Protein AF-A0A7S2XG14-F1 (afdb_monomer_lite)

pLDDT: mean 92.42, std 7.05, range [59.16, 98.81]

Organism: NCBI:txid641309

InterPro domains:
  IPR001680 WD40 repeat [PS50082] (91-128)
  IPR001680 WD40 repeat [SM00320] (40-78)
  IPR001680 WD40 repeat [SM00320] (84-124)
  IPR015943 WD40/YVTN repeat-like-containing domain superfamily [G3DSA:2.130.10.10] (1-126)
  IPR036322 WD40-repeat-containing domain superfamily [SSF50978] (4-125)
  IPR050630 WD repeat Echinoderm Microtubule-associated Protein-like [PTHR13720] (1-125)
  IPR055442 EML-like, second beta-propeller domain [PF23414] (1-125)

Radius of gyration: 16.05 Å; chains: 1; bounding box: 33×44×38 Å

Sequence (128 aa):
YELLFFDINTDALAKSKQNPHATSLKDIEWATNSCVLSWGTKEVWDTDMDGSDVNAVDIFQNKLVVTGDDHGHVCLFRYPVLESTNKQKRFDGHSAHVTNVRFTPDGKRVISCGGGDKAVVQWRVVTK

Structure (mmCIF, N/CA/C/O backbone):
data_AF-A0A7S2XG14-F1
#
_entry.id   AF-A0A7S2XG14-F1
#
loop_
_atom_site.group_PDB
_atom_site.id
_atom_site.type_symbol
_atom_site.label_atom_id
_atom_site.label_alt_id
_atom_site.label_comp_id
_atom_site.label_asym_id
_atom_site.label_entity_id
_atom_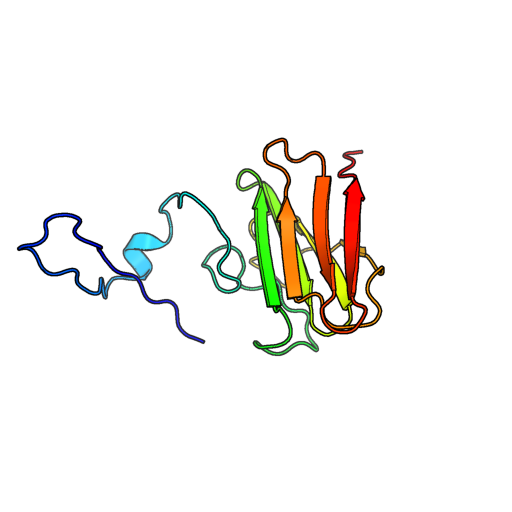site.label_seq_id
_atom_site.pdbx_PDB_ins_code
_atom_site.Cartn_x
_atom_site.Cartn_y
_atom_site.Cartn_z
_atom_site.occupancy
_atom_site.B_iso_or_equiv
_atom_site.auth_seq_id
_atom_site.auth_comp_id
_atom_site.auth_asym_id
_atom_site.auth_atom_id
_atom_site.pdbx_PDB_model_num
ATOM 1 N N . TYR A 1 1 ? 7.672 4.774 14.302 1.00 77.75 1 TYR A N 1
ATOM 2 C CA . TYR A 1 1 ? 6.418 5.338 13.763 1.00 77.75 1 TYR A CA 1
ATOM 3 C C . TYR A 1 1 ? 5.315 5.208 14.796 1.00 77.75 1 TYR A C 1
ATOM 5 O O . TYR A 1 1 ? 5.346 4.259 15.572 1.00 77.75 1 TYR A O 1
ATOM 13 N N . GLU A 1 2 ? 4.371 6.146 14.821 1.00 88.00 2 GLU A N 1
ATOM 14 C CA . GLU A 1 2 ? 3.210 6.134 15.717 1.00 88.00 2 GLU A CA 1
ATOM 15 C C . GLU A 1 2 ? 1.910 6.303 14.920 1.00 88.00 2 GLU A C 1
ATOM 17 O O . GLU A 1 2 ? 1.904 6.916 13.853 1.00 88.00 2 GLU A O 1
ATOM 22 N N . LEU A 1 3 ? 0.814 5.736 15.431 1.00 90.25 3 LEU A N 1
ATOM 23 C CA . LEU A 1 3 ? -0.531 5.897 14.881 1.00 90.25 3 LEU A CA 1
ATOM 24 C C . LEU A 1 3 ? -1.322 6.858 15.761 1.00 90.25 3 LEU A C 1
ATOM 26 O O . LEU A 1 3 ? -1.636 6.532 16.906 1.00 90.25 3 LEU A O 1
ATOM 30 N N . LEU A 1 4 ? -1.658 8.023 15.212 1.00 93.94 4 LEU A N 1
ATOM 31 C CA . LEU A 1 4 ? -2.433 9.053 15.897 1.00 93.94 4 LEU A CA 1
ATOM 32 C C . LEU A 1 4 ? -3.794 9.232 15.227 1.00 93.94 4 LEU A C 1
ATOM 34 O O . LEU A 1 4 ? -3.915 9.158 14.006 1.00 93.94 4 LEU A O 1
ATOM 38 N N . PHE A 1 5 ? -4.810 9.509 16.039 1.00 94.81 5 PHE A N 1
ATOM 39 C CA . PHE A 1 5 ? -6.191 9.663 15.596 1.00 94.81 5 PHE A CA 1
ATOM 40 C C . PHE A 1 5 ? -6.750 10.990 16.096 1.00 94.81 5 PHE A C 1
ATOM 42 O O . PHE A 1 5 ? -6.436 11.428 17.206 1.00 94.81 5 PHE A O 1
ATOM 49 N N . PHE A 1 6 ? -7.578 11.635 15.280 1.00 94.62 6 PHE A N 1
ATOM 50 C CA . PHE A 1 6 ? -8.123 12.958 15.565 1.00 94.62 6 PHE A CA 1
ATOM 51 C C . PHE A 1 6 ? -9.588 13.028 15.150 1.00 94.62 6 PHE A C 1
ATOM 53 O O . PHE A 1 6 ? -9.942 12.618 14.046 1.00 94.62 6 PHE A O 1
ATOM 60 N N . ASP A 1 7 ? -10.411 13.608 16.018 1.00 91.69 7 ASP A N 1
ATOM 61 C CA . ASP A 1 7 ? -11.768 14.017 15.676 1.00 91.69 7 ASP A CA 1
ATOM 62 C C . ASP A 1 7 ? -11.691 15.442 15.119 1.00 91.69 7 ASP A C 1
ATOM 64 O O . ASP A 1 7 ? -11.360 16.389 15.846 1.00 91.69 7 ASP A O 1
ATOM 68 N N . ILE A 1 8 ? -11.958 15.593 13.820 1.00 91.31 8 ILE A N 1
ATOM 69 C CA . ILE A 1 8 ? -11.986 16.899 13.154 1.00 91.31 8 ILE A CA 1
ATOM 70 C C . ILE A 1 8 ? -13.403 17.457 13.239 1.00 91.31 8 ILE A C 1
ATOM 72 O O . ILE A 1 8 ? -14.347 16.827 12.766 1.00 91.31 8 ILE A O 1
ATOM 76 N N . ASN A 1 9 ? -13.549 18.648 13.820 1.00 89.69 9 ASN A N 1
ATOM 77 C CA . ASN A 1 9 ? -14.824 19.350 13.830 1.00 89.69 9 ASN A CA 1
ATOM 78 C C . ASN A 1 9 ? -14.908 20.313 12.640 1.00 89.69 9 ASN A C 1
ATOM 80 O O . ASN A 1 9 ? -13.974 21.069 12.380 1.00 89.69 9 ASN A O 1
ATOM 84 N N . THR A 1 10 ? -16.018 20.267 11.907 1.00 88.12 10 THR A N 1
ATOM 85 C CA . THR A 1 10 ? -16.276 21.154 10.765 1.00 88.12 10 THR A CA 1
ATOM 86 C C . THR A 1 10 ? -16.946 22.466 11.172 1.00 88.12 10 THR A C 1
ATOM 88 O O . THR A 1 10 ? -17.019 23.383 10.358 1.00 88.12 10 THR A O 1
ATOM 91 N N . ASP A 1 11 ? -17.453 22.566 12.403 1.00 90.44 11 ASP A N 1
ATOM 92 C CA . ASP A 1 11 ? -17.922 23.825 12.977 1.00 90.44 11 ASP A CA 1
ATOM 93 C C . ASP A 1 11 ? -16.717 24.713 13.319 1.00 90.44 11 ASP A C 1
ATOM 95 O O . ASP A 1 11 ? -15.842 24.328 14.095 1.00 90.44 11 ASP A O 1
ATOM 99 N N . ALA A 1 12 ? -16.696 25.924 12.758 1.00 79.31 12 ALA A N 1
ATOM 100 C CA . ALA A 1 12 ? -15.624 26.899 12.935 1.00 79.31 12 ALA A CA 1
ATOM 101 C C . ALA A 1 12 ? -15.382 27.298 14.404 1.00 79.31 12 ALA A C 1
ATOM 103 O O . ALA A 1 12 ? -14.299 27.784 14.733 1.00 79.31 12 ALA A O 1
ATOM 104 N N . LEU A 1 13 ? -16.371 27.117 15.285 1.00 85.12 13 LEU A N 1
ATOM 105 C CA . LEU A 1 13 ? -16.272 27.477 16.702 1.00 85.12 13 LEU A CA 1
ATOM 106 C C . LEU A 1 13 ? -15.825 26.317 17.600 1.00 85.12 13 LEU A C 1
ATOM 108 O O . LEU A 1 13 ? -15.422 26.545 18.745 1.00 85.12 13 LEU A O 1
ATOM 112 N N . ALA A 1 14 ? -15.878 25.080 17.110 1.00 87.50 14 ALA A N 1
ATOM 113 C CA . ALA A 1 14 ? -15.551 23.903 17.894 1.00 87.50 14 ALA A CA 1
ATOM 114 C C . ALA A 1 14 ? -14.140 23.394 17.573 1.00 87.50 14 ALA A C 1
ATOM 116 O O . ALA A 1 14 ? -13.733 23.264 16.422 1.00 87.50 14 ALA A O 1
ATOM 117 N N . LYS A 1 15 ? -13.364 23.085 18.616 1.00 88.88 15 LYS A N 1
ATOM 118 C CA . LYS A 1 15 ? -11.986 22.611 18.449 1.00 88.88 15 LYS A CA 1
ATOM 119 C C . LYS A 1 15 ? -11.960 21.135 18.060 1.00 88.88 15 LYS A C 1
ATOM 121 O O . LY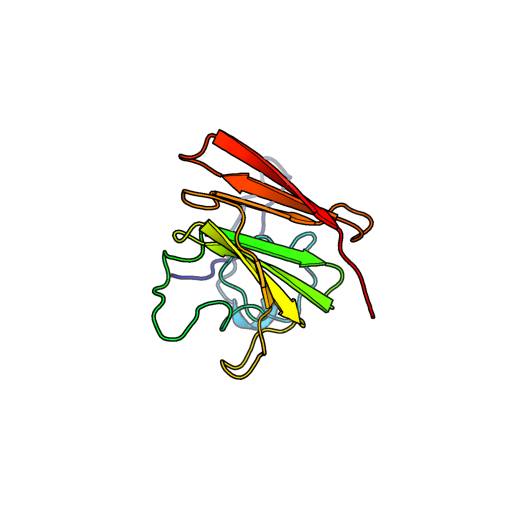S A 1 15 ? -12.546 20.302 18.751 1.00 88.88 15 LYS A O 1
ATOM 126 N N . SER A 1 16 ? -11.201 20.815 17.018 1.00 93.56 16 SER A N 1
ATOM 127 C CA . SER A 1 16 ? -10.732 19.452 16.758 1.00 93.56 16 SER A CA 1
ATOM 128 C C . SER A 1 16 ? -9.839 18.977 17.905 1.00 93.56 16 SER A C 1
ATOM 130 O O . SER A 1 16 ? -9.118 19.775 18.514 1.00 93.56 16 SER A O 1
ATOM 132 N N . LYS A 1 17 ? -9.877 17.681 18.214 1.00 94.31 17 LYS A N 1
ATOM 133 C CA . LYS A 1 17 ? -9.121 17.099 19.331 1.00 94.31 17 LYS A CA 1
ATOM 134 C C . LYS A 1 17 ? -8.499 15.765 18.947 1.00 94.31 17 LYS A C 1
ATOM 136 O O . LYS A 1 17 ? -9.045 15.025 18.133 1.00 94.31 17 LYS A O 1
ATOM 141 N N . GLN A 1 18 ? -7.364 15.452 19.564 1.00 95.25 18 GLN A N 1
ATOM 142 C CA . GLN A 1 18 ? -6.779 14.121 19.472 1.00 95.25 18 GLN A CA 1
ATOM 143 C C . GLN A 1 18 ? -7.676 13.114 20.198 1.00 95.25 18 GLN A C 1
ATOM 145 O O . GLN A 1 18 ? -8.150 13.384 21.303 1.00 95.25 18 GLN A O 1
ATOM 150 N N . ASN A 1 19 ? -7.868 11.947 19.591 1.00 94.25 19 ASN A N 1
ATOM 151 C CA . ASN A 1 19 ? -8.462 10.792 20.241 1.00 94.25 19 ASN A CA 1
ATOM 152 C C . ASN A 1 19 ? -7.332 9.871 20.745 1.00 94.25 19 ASN A C 1
ATOM 154 O O . ASN A 1 19 ? -6.675 9.215 19.933 1.00 94.25 19 ASN A O 1
ATOM 158 N N . PRO A 1 20 ? -7.070 9.811 22.065 1.00 94.06 20 PRO A N 1
ATOM 159 C CA . PRO A 1 20 ? -5.971 9.016 22.611 1.00 94.06 20 PRO A CA 1
ATOM 160 C C . PRO A 1 20 ? -6.280 7.509 22.664 1.00 94.06 20 PRO A C 1
ATOM 162 O O . PRO A 1 20 ? -5.406 6.711 22.995 1.00 94.06 20 PRO A O 1
ATOM 165 N N . HIS A 1 21 ? -7.506 7.085 22.346 1.00 93.06 21 HIS A N 1
ATOM 166 C CA . HI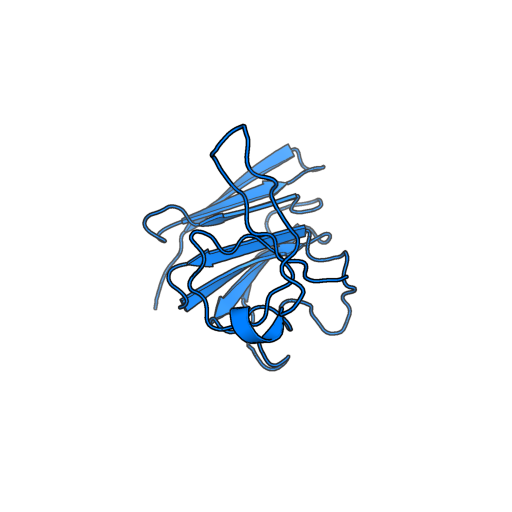S A 1 21 ? -7.945 5.694 22.463 1.00 93.06 21 HIS A CA 1
ATOM 167 C C . HIS A 1 21 ? -7.735 4.908 21.158 1.00 93.06 21 HIS A C 1
ATOM 169 O O . HIS A 1 21 ? -8.667 4.329 20.612 1.00 93.06 21 HIS A O 1
ATOM 175 N N . ALA A 1 22 ? -6.495 4.837 20.664 1.00 89.62 22 ALA A N 1
ATOM 176 C CA . ALA A 1 22 ? -6.156 4.183 19.389 1.00 89.62 22 ALA A CA 1
ATOM 177 C C . ALA A 1 22 ? -6.730 2.757 19.237 1.00 89.62 22 ALA A C 1
ATOM 179 O O . ALA A 1 22 ? -7.228 2.385 18.174 1.00 89.62 22 ALA A O 1
ATOM 180 N N . THR A 1 23 ? -6.706 1.957 20.307 1.00 91.00 23 THR A N 1
ATOM 181 C CA . THR A 1 23 ? -7.203 0.572 20.290 1.00 91.00 23 THR A CA 1
ATOM 182 C C . THR A 1 23 ? -8.710 0.478 20.055 1.00 91.00 23 THR A C 1
ATOM 184 O O . THR A 1 23 ? -9.155 -0.498 19.457 1.00 91.00 23 THR A O 1
ATOM 187 N N . SER A 1 24 ? -9.511 1.469 20.473 1.00 92.19 24 SER A N 1
ATOM 188 C CA . SER A 1 24 ? -10.961 1.448 20.219 1.00 92.19 24 SER A CA 1
ATOM 189 C C . SER A 1 24 ? -11.312 1.765 18.766 1.00 92.19 24 SER A C 1
ATOM 191 O O . SER A 1 24 ? -12.459 1.599 18.369 1.00 92.19 24 SER A O 1
ATOM 193 N N . LEU A 1 25 ? -10.338 2.221 17.975 1.00 91.69 25 LEU A N 1
ATOM 194 C CA . LEU A 1 25 ? -10.506 2.597 16.571 1.00 91.69 25 LEU A CA 1
ATOM 195 C C . LEU A 1 25 ? -9.981 1.520 15.607 1.00 91.69 25 LEU A C 1
ATOM 197 O O . LEU A 1 25 ? -9.998 1.719 14.394 1.00 91.69 25 LEU A O 1
ATOM 201 N N . LYS A 1 26 ? -9.499 0.382 16.127 1.00 90.50 26 LYS A N 1
ATOM 202 C CA . LYS A 1 26 ? -8.854 -0.669 15.324 1.00 90.50 26 LYS A CA 1
ATOM 203 C C . LYS A 1 26 ? -9.791 -1.346 14.313 1.00 90.50 26 LYS A C 1
ATOM 205 O O . LYS A 1 26 ? -9.317 -1.807 13.283 1.00 90.50 26 LYS A O 1
ATOM 210 N N . ASP A 1 27 ? -11.089 -1.389 14.623 1.00 89.94 27 ASP A N 1
ATOM 211 C CA . ASP A 1 27 ? -12.124 -2.074 13.836 1.00 89.94 27 ASP A CA 1
ATOM 212 C C . ASP A 1 27 ? -12.995 -1.086 13.031 1.00 89.94 27 ASP A C 1
ATOM 214 O O . ASP A 1 27 ? -14.027 -1.467 12.481 1.00 89.94 27 ASP A O 1
ATOM 218 N N . ILE A 1 28 ? -12.615 0.198 12.980 1.00 91.12 28 ILE A N 1
ATOM 219 C CA . ILE A 1 28 ? -13.333 1.211 12.198 1.00 91.12 28 ILE A CA 1
ATOM 220 C C . ILE A 1 28 ? -13.050 1.019 10.710 1.00 91.12 28 ILE A C 1
ATOM 222 O O . ILE A 1 28 ? -11.899 0.891 10.291 1.00 91.12 28 ILE A O 1
ATOM 226 N N . GLU A 1 29 ? -14.108 1.073 9.903 1.00 89.56 29 GLU A N 1
ATOM 227 C CA . GLU A 1 29 ? -13.988 1.174 8.454 1.00 89.56 29 GLU A CA 1
ATOM 228 C C . GLU A 1 29 ? -13.667 2.621 8.059 1.00 89.56 29 GLU A C 1
ATOM 230 O O . GLU A 1 29 ? -14.498 3.526 8.165 1.00 89.56 29 GLU A O 1
ATOM 235 N N . TRP A 1 30 ? -12.429 2.845 7.626 1.00 91.31 30 TRP A N 1
ATOM 236 C CA . TRP A 1 30 ? -11.970 4.138 7.130 1.00 91.31 30 TRP A CA 1
ATOM 237 C C . TRP A 1 30 ? -12.359 4.331 5.665 1.00 91.31 30 TRP A C 1
ATOM 239 O O . TRP A 1 30 ? -12.363 3.382 4.883 1.00 91.31 30 TRP A O 1
ATOM 249 N N . ALA A 1 31 ? -12.619 5.581 5.272 1.00 92.25 31 ALA A N 1
ATOM 250 C CA . ALA A 1 31 ? -12.972 5.917 3.891 1.00 92.25 31 ALA A CA 1
ATOM 251 C C . ALA A 1 31 ? -11.882 5.513 2.881 1.00 92.25 31 ALA A C 1
ATOM 253 O O . ALA A 1 31 ? -12.186 5.093 1.766 1.00 92.25 31 ALA A O 1
ATOM 254 N N . THR A 1 32 ? -10.613 5.634 3.274 1.00 92.25 32 THR A N 1
ATOM 255 C CA . THR A 1 32 ? -9.453 5.146 2.525 1.00 92.25 32 THR A CA 1
ATOM 256 C C . THR A 1 32 ? -8.437 4.546 3.488 1.00 92.25 32 THR A C 1
ATOM 258 O O . THR A 1 32 ? -8.399 4.888 4.670 1.00 92.25 32 THR A O 1
ATOM 261 N N . ASN A 1 33 ? -7.584 3.662 2.974 1.00 92.88 33 ASN A N 1
ATOM 262 C CA . ASN A 1 33 ? -6.519 3.027 3.745 1.00 92.88 33 ASN A CA 1
ATOM 263 C C . ASN A 1 33 ? -5.168 3.311 3.085 1.00 92.88 33 ASN A C 1
ATOM 265 O O . ASN A 1 33 ? -4.548 2.424 2.507 1.00 92.88 33 ASN A O 1
ATOM 269 N N . SER A 1 34 ? -4.740 4.573 3.138 1.00 94.69 34 SER A N 1
ATOM 270 C CA . SER A 1 34 ? -3.478 5.024 2.534 1.00 94.69 34 SER A CA 1
ATOM 271 C C . SER A 1 34 ? -2.339 5.228 3.535 1.00 94.69 34 SER A C 1
ATOM 273 O O . SER A 1 34 ? -1.257 5.671 3.153 1.00 94.69 34 SER A O 1
ATOM 275 N N . CYS A 1 35 ? -2.575 4.955 4.819 1.00 94.12 35 CYS A N 1
ATOM 276 C CA . CYS A 1 35 ? -1.526 4.949 5.831 1.00 94.12 35 CYS A CA 1
ATOM 277 C C . CYS A 1 35 ? -0.733 3.646 5.707 1.00 94.12 35 CYS A C 1
ATOM 279 O O . CYS A 1 35 ? -1.312 2.568 5.822 1.00 94.12 35 CYS A O 1
ATOM 281 N N . VAL A 1 36 ? 0.583 3.750 5.496 1.00 93.75 36 VAL A N 1
ATOM 282 C CA . VAL A 1 36 ? 1.473 2.579 5.409 1.00 93.75 36 VAL A CA 1
ATOM 283 C C . VAL A 1 36 ? 1.373 1.739 6.681 1.00 93.75 36 VAL A C 1
ATOM 285 O O . VAL A 1 36 ? 1.130 0.533 6.632 1.00 93.75 36 VAL A O 1
ATOM 288 N N . LEU A 1 37 ? 1.453 2.404 7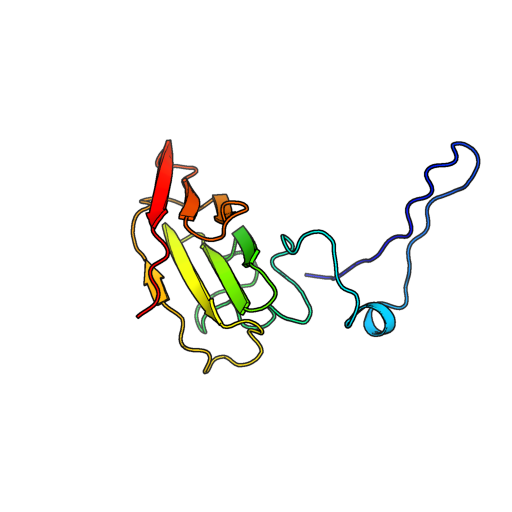.833 1.00 90.81 37 LEU A N 1
ATOM 289 C CA . LEU A 1 37 ? 1.195 1.787 9.122 1.00 90.81 37 LEU A CA 1
ATOM 290 C C . LEU A 1 37 ? -0.315 1.773 9.394 1.00 90.81 37 LEU A C 1
ATOM 292 O O . LEU A 1 37 ? -0.964 2.815 9.376 1.00 90.81 37 LEU A O 1
ATOM 296 N N . SER A 1 38 ? -0.872 0.596 9.670 1.00 92.38 38 SER A N 1
ATOM 297 C CA . SER A 1 38 ? -2.243 0.410 10.156 1.00 92.38 38 SER A CA 1
ATOM 298 C C . SER A 1 38 ? -2.346 -0.907 10.931 1.00 92.38 38 SER A C 1
ATOM 300 O O . SER A 1 38 ? -1.420 -1.720 10.924 1.00 92.38 38 SER A O 1
ATOM 302 N N . TRP A 1 39 ? -3.485 -1.166 11.578 1.00 90.69 39 TRP A N 1
ATOM 303 C CA . TRP A 1 39 ? -3.714 -2.446 12.256 1.00 90.69 39 TRP A CA 1
ATOM 304 C C . TRP A 1 39 ? -3.704 -3.651 11.306 1.00 90.69 39 TRP A C 1
ATOM 306 O O . TRP A 1 39 ? -3.326 -4.737 11.737 1.00 90.69 39 TRP A O 1
ATOM 316 N N . GLY A 1 40 ? -4.095 -3.458 10.042 1.00 90.69 40 GLY A N 1
ATOM 317 C CA . GLY A 1 40 ? -4.215 -4.514 9.033 1.00 90.69 40 GLY A CA 1
ATOM 318 C C . GLY A 1 40 ? -3.052 -4.595 8.041 1.00 90.69 40 GLY A C 1
ATOM 319 O O . GLY A 1 40 ? -3.111 -5.412 7.126 1.00 90.69 40 GLY A O 1
ATOM 320 N N . THR A 1 41 ? -2.022 -3.757 8.192 1.00 92.06 41 THR A N 1
ATOM 321 C CA . THR A 1 41 ? -0.853 -3.683 7.291 1.00 92.06 41 THR A CA 1
ATOM 322 C C . THR A 1 41 ? 0.469 -3.729 8.056 1.00 92.06 41 THR A C 1
ATOM 324 O O . THR A 1 41 ? 1.469 -3.193 7.599 1.00 92.06 41 THR A O 1
ATOM 327 N N . LYS A 1 42 ? 0.489 -4.341 9.244 1.00 88.12 42 LYS A N 1
ATOM 328 C CA . LYS A 1 42 ? 1.667 -4.341 10.127 1.00 88.12 42 LYS A CA 1
ATOM 329 C C . LYS A 1 42 ? 2.877 -5.053 9.532 1.00 88.12 42 LYS A C 1
ATOM 331 O O . LYS A 1 42 ? 3.992 -4.655 9.820 1.00 88.12 42 LYS A O 1
ATOM 336 N N . GLU A 1 43 ? 2.644 -6.054 8.689 1.00 90.38 43 GLU A N 1
ATOM 337 C CA . GLU A 1 43 ? 3.694 -6.912 8.133 1.00 90.38 43 GLU A CA 1
ATOM 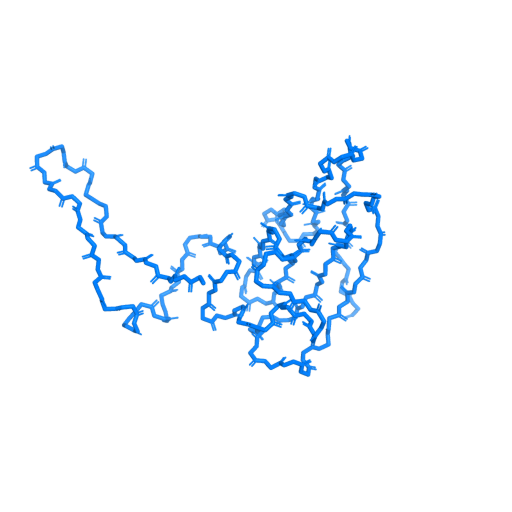338 C C . GLU A 1 43 ? 3.866 -6.705 6.618 1.00 90.38 43 GLU A C 1
ATOM 340 O O . GLU A 1 43 ? 4.115 -7.652 5.880 1.00 90.38 43 GLU A O 1
ATOM 345 N N . VAL A 1 44 ? 3.662 -5.478 6.115 1.00 92.69 44 VAL A N 1
ATOM 346 C CA . VAL A 1 44 ? 3.943 -5.158 4.696 1.00 92.69 44 VAL A CA 1
ATOM 347 C C . VAL A 1 44 ? 5.438 -5.003 4.395 1.00 92.69 44 VAL A C 1
ATOM 349 O O . VAL A 1 44 ? 5.810 -4.954 3.225 1.00 92.69 44 VAL A O 1
ATOM 352 N N . TRP A 1 45 ? 6.271 -4.924 5.433 1.00 90.50 45 TRP A N 1
ATOM 353 C CA . TRP A 1 45 ? 7.728 -4.875 5.351 1.00 90.50 45 TRP A CA 1
ATOM 354 C C . TRP A 1 45 ? 8.305 -6.293 5.296 1.00 90.50 45 TRP A C 1
ATOM 356 O O . TRP A 1 45 ? 7.872 -7.168 6.048 1.00 90.50 45 TRP A O 1
ATOM 366 N N . ASP A 1 46 ? 9.276 -6.520 4.412 1.00 81.81 46 ASP A N 1
ATOM 367 C CA . ASP A 1 46 ? 10.047 -7.767 4.385 1.00 81.81 46 ASP A CA 1
ATOM 368 C C . ASP A 1 46 ? 11.098 -7.783 5.517 1.00 81.81 46 ASP A C 1
ATOM 370 O O . ASP A 1 46 ? 11.340 -6.783 6.191 1.00 81.81 46 ASP A O 1
ATOM 374 N N . THR A 1 47 ? 11.714 -8.938 5.757 1.00 80.69 47 THR A N 1
ATOM 375 C CA . THR A 1 47 ? 12.667 -9.174 6.856 1.00 80.69 47 THR A CA 1
ATOM 376 C C . THR A 1 47 ? 13.921 -8.303 6.813 1.00 80.69 47 THR A C 1
ATOM 378 O O . THR A 1 47 ? 14.555 -8.105 7.849 1.00 80.69 47 THR A O 1
ATOM 381 N N . ASP A 1 48 ? 14.284 -7.802 5.637 1.00 84.94 48 ASP A N 1
ATOM 382 C CA . ASP A 1 48 ? 15.419 -6.917 5.391 1.00 84.94 48 ASP A CA 1
ATOM 383 C C . ASP A 1 48 ? 15.022 -5.440 5.248 1.00 84.94 48 ASP A C 1
ATOM 385 O O . ASP A 1 48 ? 15.894 -4.613 4.987 1.00 84.94 48 ASP A O 1
ATOM 389 N N . MET A 1 49 ? 13.744 -5.106 5.457 1.00 88.88 49 MET A N 1
ATOM 390 C CA . MET A 1 49 ? 13.233 -3.741 5.364 1.00 88.88 49 MET A CA 1
ATOM 391 C C . MET A 1 49 ? 13.144 -3.050 6.729 1.00 88.88 49 MET A C 1
ATOM 393 O O . MET A 1 49 ? 12.853 -3.670 7.756 1.00 88.88 49 MET A O 1
ATOM 397 N N . ASP A 1 50 ? 13.322 -1.733 6.732 1.00 88.19 50 ASP A N 1
ATOM 398 C CA . ASP A 1 50 ? 13.013 -0.861 7.856 1.00 88.19 50 ASP A CA 1
ATOM 399 C C . ASP A 1 50 ? 11.723 -0.055 7.634 1.00 88.19 50 ASP A C 1
ATOM 401 O O . ASP A 1 50 ? 11.078 -0.098 6.585 1.00 88.19 50 ASP A O 1
ATOM 405 N N . GLY A 1 51 ? 11.291 0.681 8.660 1.00 86.19 51 GLY A N 1
ATOM 406 C CA . GLY A 1 51 ? 10.004 1.374 8.608 1.00 86.19 51 GLY A CA 1
ATOM 407 C C . GLY A 1 51 ? 9.920 2.532 7.599 1.00 86.19 51 GLY A C 1
ATOM 408 O O . GLY A 1 51 ? 8.826 3.071 7.425 1.00 86.19 51 GLY A O 1
ATOM 409 N N . SER A 1 52 ? 11.026 2.911 6.950 1.00 90.56 52 SER A N 1
ATOM 410 C CA . SER A 1 52 ? 11.078 3.928 5.895 1.00 90.56 52 SER A CA 1
ATOM 411 C C . SER A 1 52 ? 11.006 3.353 4.482 1.00 90.56 52 SER A C 1
ATOM 413 O O . SER A 1 52 ? 10.539 4.056 3.593 1.00 90.56 52 SER A O 1
ATOM 415 N N . ASP A 1 53 ? 11.334 2.071 4.295 1.00 94.88 53 ASP A N 1
ATOM 416 C CA . ASP A 1 53 ? 11.435 1.463 2.962 1.00 94.88 53 ASP A CA 1
ATOM 417 C C . ASP A 1 53 ? 10.105 1.396 2.205 1.00 94.88 53 ASP A C 1
ATOM 419 O O . ASP A 1 53 ? 10.097 1.353 0.976 1.00 94.88 53 ASP A O 1
ATOM 423 N N . VAL A 1 54 ? 8.966 1.374 2.906 1.00 96.06 54 VAL A N 1
ATOM 424 C CA . VAL A 1 54 ? 7.638 1.372 2.277 1.00 96.06 54 VAL A CA 1
ATOM 425 C C . VAL A 1 54 ? 7.070 2.788 2.258 1.00 96.06 54 VAL A C 1
ATOM 427 O O . VAL A 1 54 ? 6.636 3.325 3.278 1.00 96.06 54 VAL A O 1
ATOM 430 N N . ASN A 1 55 ? 6.991 3.363 1.061 1.00 96.88 55 ASN A N 1
ATOM 431 C CA . ASN A 1 55 ? 6.591 4.752 0.834 1.00 96.88 55 ASN A CA 1
ATOM 432 C C . ASN A 1 55 ? 5.078 4.955 0.765 1.00 96.88 55 ASN A C 1
ATOM 434 O O . ASN A 1 55 ? 4.553 6.007 1.137 1.00 96.88 55 ASN A O 1
ATOM 438 N N . ALA A 1 56 ? 4.360 3.973 0.221 1.00 97.62 56 ALA A N 1
ATOM 439 C CA . ALA A 1 56 ? 2.935 4.095 -0.044 1.00 97.62 56 ALA A CA 1
ATOM 440 C C . ALA A 1 56 ? 2.218 2.753 0.060 1.00 97.62 56 ALA A C 1
ATOM 442 O O . ALA A 1 56 ? 2.763 1.711 -0.294 1.00 97.62 56 ALA A O 1
ATOM 443 N N . VAL A 1 57 ? 0.962 2.816 0.501 1.00 97.69 57 VAL A N 1
ATOM 444 C CA . VAL A 1 57 ? 0.032 1.691 0.623 1.00 97.69 57 VAL A CA 1
ATOM 445 C C . VAL A 1 57 ? -1.327 2.099 0.070 1.00 97.69 57 VAL A C 1
ATOM 447 O O . VAL A 1 57 ? -1.722 3.262 0.174 1.00 97.69 57 VAL A O 1
ATOM 450 N N . ASP A 1 58 ? -2.051 1.132 -0.483 1.00 97.88 58 ASP A N 1
ATOM 451 C CA . ASP A 1 58 ? -3.489 1.233 -0.708 1.00 97.88 58 ASP A CA 1
ATOM 452 C C . ASP A 1 58 ? -4.171 -0.123 -0.499 1.00 97.88 58 ASP A C 1
ATOM 454 O O . ASP A 1 58 ? -3.566 -1.178 -0.713 1.00 97.88 58 ASP A O 1
ATOM 458 N N . ILE A 1 59 ? -5.441 -0.102 -0.093 1.00 96.12 59 ILE A N 1
ATOM 459 C CA . ILE A 1 59 ? -6.228 -1.308 0.186 1.00 96.12 59 ILE A CA 1
ATOM 460 C C . ILE A 1 59 ? -7.514 -1.272 -0.621 1.00 96.12 59 ILE A C 1
ATOM 462 O O . ILE A 1 59 ? -8.335 -0.367 -0.483 1.00 96.12 59 ILE A O 1
ATOM 466 N N . PHE A 1 60 ? -7.734 -2.316 -1.414 1.00 95.12 60 PHE A N 1
ATOM 467 C CA . PHE A 1 60 ? -8.952 -2.475 -2.192 1.00 95.12 60 PHE A CA 1
ATOM 468 C C . PHE A 1 60 ? -9.912 -3.458 -1.517 1.00 95.12 60 PHE A C 1
ATOM 470 O O . PHE A 1 60 ? -9.609 -4.650 -1.373 1.00 95.12 60 PHE A O 1
ATOM 477 N N . GLN A 1 61 ? -11.087 -2.948 -1.126 1.00 92.38 61 GLN A N 1
ATOM 478 C CA . GLN A 1 61 ? -12.221 -3.704 -0.570 1.00 92.38 61 GLN A CA 1
ATOM 479 C C . GLN A 1 61 ? -11.854 -4.664 0.576 1.00 92.38 61 GLN A C 1
ATOM 481 O O . GLN A 1 61 ? -12.397 -5.767 0.639 1.00 92.38 61 GLN A O 1
ATOM 486 N N . ASN A 1 62 ? -10.900 -4.294 1.439 1.00 91.25 62 ASN A N 1
ATOM 487 C CA . ASN A 1 62 ? -10.403 -5.147 2.530 1.00 91.25 62 ASN A CA 1
ATOM 488 C C . ASN A 1 62 ? -10.010 -6.564 2.057 1.00 91.25 62 ASN A C 1
ATOM 490 O O . ASN A 1 62 ? -10.185 -7.548 2.773 1.00 91.25 62 ASN A O 1
ATOM 494 N N . LYS A 1 63 ? -9.515 -6.685 0.817 1.00 92.62 63 LYS A N 1
ATOM 495 C CA . LYS A 1 63 ? -9.135 -7.964 0.189 1.00 92.62 63 LYS A CA 1
ATOM 496 C C . LYS A 1 63 ? -7.706 -7.961 -0.319 1.00 92.62 63 LYS A C 1
ATOM 498 O O . LYS A 1 63 ? -7.005 -8.960 -0.167 1.00 92.62 63 LYS A O 1
ATOM 503 N N . LEU A 1 64 ? -7.297 -6.869 -0.957 1.00 94.81 64 LEU A N 1
ATOM 504 C CA . LEU A 1 64 ? -5.977 -6.720 -1.557 1.00 94.81 64 LEU A CA 1
ATOM 505 C C . LEU A 1 64 ? -5.283 -5.499 -0.972 1.00 94.81 64 LEU A C 1
ATOM 507 O O . LEU A 1 64 ? -5.918 -4.461 -0.815 1.00 94.81 64 LEU A O 1
ATOM 511 N N . VAL A 1 65 ? -3.989 -5.633 -0.705 1.00 96.62 65 VAL A N 1
ATOM 512 C CA . VAL A 1 65 ? -3.105 -4.520 -0.344 1.00 96.62 65 VAL A CA 1
ATOM 513 C C . VAL A 1 65 ? -2.069 -4.382 -1.436 1.00 96.62 65 VAL A C 1
ATOM 515 O O . VAL A 1 65 ? -1.540 -5.396 -1.897 1.00 96.62 65 VAL A O 1
ATOM 518 N N . VAL A 1 66 ? -1.776 -3.153 -1.837 1.00 97.75 66 VAL A N 1
ATOM 519 C CA . VAL A 1 66 ? -0.637 -2.851 -2.695 1.00 97.75 66 VAL A CA 1
ATOM 520 C C . VAL A 1 66 ? 0.298 -1.879 -1.995 1.00 97.75 66 VAL A C 1
ATOM 522 O O . VAL A 1 66 ? -0.172 -0.942 -1.352 1.00 97.75 66 VAL A O 1
ATOM 525 N N . THR A 1 67 ? 1.602 -2.110 -2.108 1.00 97.88 67 THR A N 1
ATOM 526 C CA . THR A 1 67 ? 2.646 -1.231 -1.575 1.00 97.88 67 THR A CA 1
ATOM 527 C C . THR A 1 67 ? 3.606 -0.794 -2.678 1.00 97.88 67 THR A C 1
ATOM 529 O O . THR A 1 67 ? 3.685 -1.429 -3.733 1.00 97.88 67 THR A O 1
ATOM 532 N N . GLY A 1 68 ? 4.298 0.319 -2.445 1.00 97.88 68 GLY A N 1
ATOM 533 C CA . GLY A 1 68 ? 5.442 0.771 -3.231 1.00 97.88 68 GLY A CA 1
ATOM 534 C C . GLY A 1 68 ? 6.619 1.060 -2.305 1.00 97.88 68 GLY A C 1
ATOM 535 O O . GLY A 1 68 ? 6.407 1.685 -1.261 1.00 97.88 68 GLY A O 1
ATOM 536 N N . ASP A 1 69 ? 7.815 0.598 -2.671 1.00 96.75 69 ASP A N 1
ATOM 537 C CA . ASP A 1 69 ? 9.014 0.677 -1.828 1.00 96.75 69 ASP A CA 1
ATOM 538 C C . ASP A 1 69 ? 10.161 1.519 -2.428 1.00 96.75 69 ASP A C 1
ATOM 540 O O . ASP A 1 69 ? 10.106 1.983 -3.576 1.00 96.75 69 ASP A O 1
ATOM 544 N N . ASP A 1 70 ? 11.209 1.734 -1.633 1.00 96.31 70 ASP A N 1
ATOM 545 C CA . ASP A 1 70 ? 12.439 2.440 -2.017 1.00 96.31 70 ASP A CA 1
ATOM 546 C C . ASP A 1 70 ? 13.322 1.660 -2.997 1.00 96.31 70 ASP A C 1
ATOM 548 O O . ASP A 1 70 ? 14.210 2.218 -3.643 1.00 96.31 70 ASP A O 1
ATOM 552 N N . HIS A 1 71 ? 13.051 0.385 -3.211 1.00 95.00 71 HIS A N 1
ATOM 553 C CA . HIS A 1 71 ? 13.826 -0.441 -4.123 1.00 95.00 71 HIS A CA 1
ATOM 554 C C . HIS A 1 71 ? 13.205 -0.511 -5.528 1.00 95.00 71 HIS A C 1
ATOM 556 O O . HIS A 1 71 ? 13.744 -1.175 -6.412 1.00 95.00 71 HIS A O 1
ATOM 562 N N . GLY A 1 72 ? 12.112 0.223 -5.765 1.00 96.69 72 GLY A N 1
ATOM 563 C CA . GLY A 1 72 ? 11.441 0.292 -7.064 1.00 96.69 72 GLY A CA 1
ATOM 564 C C . GLY A 1 72 ? 10.393 -0.799 -7.274 1.00 96.69 72 GLY A C 1
ATOM 565 O O . GLY A 1 72 ? 9.908 -0.989 -8.396 1.00 96.69 72 GLY A O 1
ATOM 566 N N . HIS A 1 73 ? 10.013 -1.508 -6.212 1.00 96.69 73 HIS A N 1
A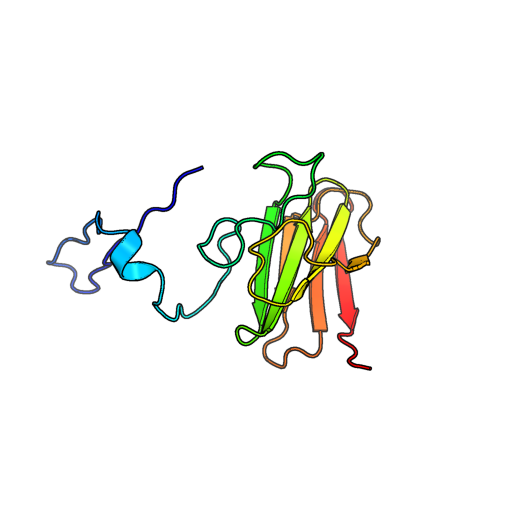TOM 567 C CA . HIS A 1 73 ? 9.036 -2.578 -6.298 1.00 96.69 73 HIS A CA 1
ATOM 568 C C . HIS A 1 73 ? 7.626 -2.095 -6.014 1.00 96.69 73 HIS A C 1
ATOM 570 O O . HIS A 1 73 ? 7.369 -1.250 -5.156 1.00 96.69 73 HIS A O 1
ATOM 576 N N . VAL A 1 74 ? 6.691 -2.725 -6.719 1.00 98.06 74 VAL A N 1
ATOM 577 C CA . VAL A 1 74 ? 5.279 -2.737 -6.356 1.00 98.06 74 VAL A CA 1
ATOM 578 C C . VAL A 1 74 ? 4.962 -4.125 -5.813 1.00 98.06 74 VAL A C 1
ATOM 580 O O . VAL A 1 74 ? 5.160 -5.115 -6.519 1.00 98.06 74 VAL A O 1
ATOM 583 N N . CYS A 1 75 ? 4.456 -4.223 -4.585 1.00 95.88 75 CYS A N 1
ATOM 584 C CA . CYS A 1 75 ? 4.122 -5.509 -3.966 1.00 95.88 75 CYS A CA 1
ATOM 585 C C . CYS A 1 75 ? 2.617 -5.640 -3.728 1.00 95.88 75 CYS A C 1
ATOM 587 O O . CYS A 1 75 ? 1.951 -4.689 -3.334 1.00 95.88 75 CYS A O 1
ATOM 589 N N . LEU A 1 76 ? 2.065 -6.827 -3.982 1.00 95.94 76 LEU A N 1
ATOM 590 C CA . LEU A 1 76 ? 0.649 -7.150 -3.806 1.00 95.94 76 LEU A CA 1
ATOM 591 C C . LEU A 1 76 ? 0.477 -8.261 -2.768 1.00 95.94 76 LEU A C 1
ATOM 593 O O . LEU A 1 76 ? 1.073 -9.334 -2.891 1.00 95.94 76 LEU A O 1
ATOM 597 N N . PHE A 1 77 ? -0.427 -8.036 -1.819 1.00 95.00 77 PHE A N 1
ATOM 598 C CA . PHE A 1 77 ? -0.727 -8.938 -0.708 1.00 95.00 77 PHE A CA 1
ATOM 599 C C . PHE A 1 77 ? -2.229 -9.214 -0.614 1.00 95.00 77 PHE A C 1
ATOM 601 O O . PHE A 1 77 ? -3.060 -8.485 -1.169 1.00 95.00 77 PHE A O 1
ATOM 608 N N . ARG A 1 78 ? -2.590 -10.248 0.152 1.00 93.44 78 ARG A N 1
ATOM 609 C CA . ARG A 1 78 ? -3.955 -10.395 0.671 1.00 93.44 78 ARG A CA 1
ATOM 610 C C . ARG A 1 78 ? -4.090 -9.612 1.970 1.00 93.44 78 ARG A C 1
ATOM 612 O O . ARG A 1 78 ? -3.216 -9.701 2.826 1.00 93.44 78 ARG A O 1
ATOM 619 N N . TYR A 1 79 ? -5.192 -8.887 2.111 1.00 92.75 79 TYR A N 1
ATOM 620 C CA . TYR A 1 79 ? -5.551 -8.220 3.358 1.00 92.75 79 TYR A CA 1
ATOM 621 C C . TYR A 1 79 ? -6.216 -9.215 4.333 1.00 92.75 79 TYR A C 1
ATOM 623 O O . TYR A 1 79 ? -7.034 -10.022 3.879 1.00 92.75 79 TYR A O 1
ATOM 631 N N . PRO A 1 80 ? -5.937 -9.146 5.648 1.00 93.62 80 PRO A N 1
ATOM 632 C CA . PRO A 1 80 ? -4.929 -8.301 6.294 1.00 93.62 80 PRO A CA 1
ATOM 633 C C . PRO A 1 80 ? -3.513 -8.903 6.215 1.00 93.62 80 PRO A C 1
ATOM 635 O O . PRO A 1 80 ? -3.337 -10.112 6.070 1.00 93.62 80 PRO A O 1
ATOM 638 N N . VAL A 1 81 ? -2.494 -8.052 6.343 1.00 92.75 81 VAL A N 1
ATOM 639 C CA . VAL A 1 81 ? -1.073 -8.432 6.354 1.00 92.75 81 VAL A CA 1
ATOM 640 C C . VAL A 1 81 ? -0.569 -8.408 7.799 1.00 92.75 81 VAL A C 1
ATOM 642 O O . VAL A 1 81 ? -0.110 -7.376 8.291 1.00 92.75 81 VAL A O 1
ATOM 645 N N . LEU A 1 82 ? -0.767 -9.531 8.501 1.00 87.00 82 LEU A N 1
ATOM 646 C CA . LEU A 1 82 ? -0.518 -9.672 9.948 1.00 87.00 82 LEU A CA 1
ATOM 647 C C . LEU A 1 82 ? 0.640 -10.605 10.307 1.00 87.00 82 LEU A C 1
ATOM 649 O O . LEU A 1 82 ? 1.039 -10.638 11.466 1.00 87.00 82 LEU A O 1
ATOM 653 N N . GLU A 1 83 ? 1.147 -11.374 9.347 1.00 81.06 83 GLU A N 1
ATOM 654 C CA . GLU A 1 83 ? 2.264 -12.293 9.555 1.00 81.06 83 GLU A CA 1
ATOM 655 C C . GLU A 1 83 ? 3.216 -12.220 8.362 1.00 81.06 83 GLU A C 1
ATOM 657 O O . GLU A 1 83 ? 2.768 -12.141 7.215 1.00 81.06 83 GLU A O 1
ATOM 662 N N . SER A 1 84 ? 4.518 -12.342 8.622 1.00 64.75 84 SER A N 1
ATOM 663 C CA . SER A 1 84 ? 5.580 -12.379 7.603 1.00 64.75 84 SER A CA 1
ATOM 664 C C . SER A 1 84 ? 5.477 -13.567 6.635 1.00 64.75 84 SER A C 1
ATOM 666 O O . SER A 1 84 ? 6.111 -13.592 5.584 1.00 64.75 84 SER A O 1
ATOM 668 N N . THR A 1 85 ? 4.635 -14.558 6.945 1.00 62.19 85 THR A N 1
ATOM 669 C CA . THR A 1 85 ? 4.310 -15.678 6.049 1.00 62.19 85 THR A CA 1
ATOM 670 C C . THR A 1 85 ? 3.340 -15.290 4.929 1.00 62.19 85 THR A C 1
ATOM 672 O O . THR A 1 85 ? 3.085 -16.100 4.026 1.00 62.19 85 THR A O 1
ATOM 675 N N . ASN A 1 86 ? 2.781 -14.071 4.958 1.00 67.38 86 ASN A N 1
ATOM 676 C CA . ASN A 1 86 ? 1.871 -13.596 3.928 1.00 67.38 86 ASN A CA 1
ATOM 677 C C . ASN A 1 86 ? 2.624 -13.466 2.601 1.00 67.38 86 ASN A C 1
ATOM 679 O O . ASN A 1 86 ? 3.447 -12.577 2.396 1.00 67.38 86 ASN A O 1
ATOM 683 N N . LYS A 1 87 ? 2.351 -14.402 1.689 1.00 79.62 87 LYS A N 1
ATOM 684 C CA . LYS A 1 87 ? 3.042 -14.494 0.404 1.00 79.62 87 LYS A CA 1
ATOM 685 C C . LYS A 1 87 ? 2.748 -13.260 -0.439 1.00 79.62 87 LYS A C 1
ATOM 687 O O . LYS A 1 87 ? 1.686 -13.168 -1.061 1.00 79.62 87 LYS A O 1
ATOM 692 N N . GLN A 1 88 ? 3.719 -12.360 -0.502 1.00 89.75 88 GLN A N 1
ATOM 693 C CA . GLN A 1 88 ? 3.675 -11.226 -1.404 1.00 89.75 88 GLN A CA 1
ATOM 694 C C . GLN A 1 88 ? 3.933 -11.643 -2.849 1.00 89.75 88 GLN A C 1
ATOM 696 O O . GLN A 1 88 ? 4.647 -12.606 -3.141 1.00 89.75 88 GLN A O 1
ATOM 701 N N . LYS A 1 89 ? 3.348 -10.888 -3.775 1.00 93.06 89 LYS A N 1
ATOM 702 C CA . LYS A 1 89 ? 3.772 -10.874 -5.173 1.00 93.06 89 LYS A CA 1
ATOM 703 C C . LYS A 1 89 ? 4.478 -9.559 -5.433 1.00 93.06 89 LYS A C 1
ATOM 705 O O . LYS A 1 89 ? 3.834 -8.517 -5.382 1.00 93.06 89 LYS A O 1
ATOM 710 N N . ARG A 1 90 ? 5.768 -9.637 -5.725 1.00 94.56 90 ARG A N 1
ATOM 711 C CA . ARG A 1 90 ? 6.601 -8.497 -6.092 1.00 94.56 90 ARG A CA 1
ATOM 712 C C . ARG A 1 90 ? 6.612 -8.312 -7.605 1.00 94.56 90 ARG A C 1
ATOM 714 O O . ARG A 1 90 ? 6.665 -9.292 -8.350 1.00 94.56 90 ARG A O 1
ATOM 721 N N . PHE A 1 91 ? 6.547 -7.061 -8.034 1.00 96.94 91 PHE A N 1
ATOM 722 C CA . PHE A 1 91 ? 6.605 -6.659 -9.429 1.00 96.94 91 PHE A CA 1
ATOM 723 C C . PHE A 1 91 ? 7.675 -5.586 -9.601 1.00 96.94 91 PHE A C 1
ATOM 725 O O . PHE A 1 91 ? 7.622 -4.541 -8.952 1.00 96.94 91 PHE A O 1
ATOM 732 N N . ASP A 1 92 ? 8.616 -5.845 -10.503 1.00 96.38 92 ASP A N 1
ATOM 733 C CA . ASP A 1 92 ? 9.642 -4.886 -10.895 1.00 96.38 92 ASP A CA 1
ATOM 734 C C . ASP A 1 92 ? 9.120 -4.026 -12.054 1.00 96.38 92 ASP A C 1
ATOM 736 O O . ASP A 1 92 ? 8.476 -4.523 -12.985 1.00 96.38 92 ASP A O 1
ATOM 740 N N . GLY A 1 93 ? 9.384 -2.723 -12.006 1.00 91.31 93 GLY A N 1
ATOM 741 C CA . GLY A 1 93 ? 8.997 -1.809 -13.085 1.00 91.31 93 GLY A CA 1
ATOM 742 C C . GLY A 1 93 ? 9.503 -0.384 -12.921 1.00 91.31 93 GLY A C 1
ATOM 743 O O . GLY A 1 93 ? 9.640 0.312 -13.925 1.00 91.31 93 GLY A O 1
ATOM 744 N N . HIS A 1 94 ? 9.826 0.027 -11.695 1.00 98.31 94 HIS A N 1
ATOM 745 C CA . HIS A 1 94 ? 10.498 1.291 -11.432 1.00 98.31 94 HIS A CA 1
ATOM 746 C C . HIS A 1 94 ? 12.004 1.083 -11.246 1.00 98.31 94 HIS A C 1
ATOM 748 O O . HIS A 1 94 ? 12.442 0.069 -10.714 1.00 98.31 94 HIS A O 1
ATOM 754 N N . SER A 1 95 ? 12.803 2.039 -11.723 1.00 97.75 95 SER A N 1
ATOM 755 C CA . SER A 1 95 ? 14.274 2.047 -11.564 1.00 97.75 95 SER A CA 1
ATOM 756 C C . SER A 1 95 ? 14.741 2.974 -10.433 1.00 97.75 95 SER A C 1
ATOM 758 O O . SER A 1 95 ? 15.934 3.214 -10.271 1.00 97.75 95 SER A O 1
ATOM 760 N N . ALA A 1 96 ? 13.793 3.536 -9.685 1.00 97.69 96 ALA A N 1
ATOM 761 C CA . ALA A 1 96 ? 13.988 4.377 -8.510 1.00 97.69 96 ALA A CA 1
ATOM 762 C C . ALA A 1 96 ? 12.822 4.145 -7.532 1.00 97.69 96 ALA A C 1
ATOM 764 O O . ALA A 1 96 ? 11.919 3.367 -7.832 1.00 97.69 96 ALA A O 1
ATOM 765 N N . HIS A 1 97 ? 12.804 4.859 -6.404 1.00 97.94 97 HIS A N 1
ATOM 766 C CA . HIS A 1 97 ? 11.763 4.736 -5.379 1.00 97.94 97 HIS A CA 1
ATOM 767 C C . HIS A 1 97 ? 10.348 4.865 -5.960 1.00 97.94 97 HIS A C 1
ATOM 769 O O . HIS A 1 97 ? 10.039 5.827 -6.685 1.00 97.94 97 HIS A O 1
ATOM 775 N N . VAL A 1 98 ? 9.473 3.924 -5.598 1.00 98.56 98 VAL A N 1
ATOM 776 C CA . VAL A 1 98 ? 8.039 4.032 -5.862 1.00 98.56 98 VAL A CA 1
ATOM 777 C C . VAL A 1 98 ? 7.455 4.992 -4.840 1.00 98.56 98 VAL A C 1
ATOM 779 O O . VAL A 1 98 ? 7.182 4.644 -3.700 1.00 98.56 98 VAL A O 1
ATOM 782 N N . THR A 1 99 ? 7.250 6.229 -5.269 1.00 98.38 99 THR A N 1
ATOM 783 C CA . THR A 1 99 ? 6.799 7.327 -4.402 1.00 98.38 99 THR A CA 1
ATOM 784 C C . THR A 1 99 ? 5.309 7.284 -4.095 1.00 98.38 99 THR A C 1
ATOM 786 O O . THR A 1 99 ? 4.854 7.904 -3.135 1.00 98.38 99 THR A O 1
ATOM 789 N N . ASN A 1 100 ? 4.517 6.594 -4.920 1.00 98.50 100 ASN A N 1
ATOM 790 C CA . ASN A 1 100 ? 3.096 6.409 -4.659 1.00 98.50 100 ASN A CA 1
ATOM 791 C C . ASN A 1 100 ? 2.527 5.193 -5.397 1.00 98.50 100 ASN A C 1
ATOM 793 O O . ASN A 1 100 ? 3.017 4.836 -6.470 1.00 98.50 100 ASN A O 1
ATOM 797 N N . VAL A 1 101 ? 1.458 4.605 -4.855 1.00 98.56 101 VAL A N 1
ATOM 798 C CA . VAL A 1 101 ? 0.719 3.502 -5.479 1.00 98.56 101 VAL A CA 1
ATOM 799 C C . VAL A 1 101 ? -0.763 3.534 -5.103 1.00 98.56 101 VAL A C 1
ATOM 801 O O . VAL A 1 101 ? -1.092 3.697 -3.933 1.00 98.56 101 VAL A O 1
ATOM 804 N N . ARG A 1 102 ? -1.683 3.400 -6.064 1.00 98.38 102 ARG A N 1
ATOM 805 C CA . ARG A 1 102 ? -3.138 3.390 -5.805 1.00 98.38 102 ARG A CA 1
ATOM 806 C C . ARG A 1 102 ? -3.873 2.417 -6.713 1.00 98.38 102 ARG A C 1
ATOM 808 O O . ARG A 1 102 ? -3.535 2.292 -7.892 1.00 98.38 102 ARG A O 1
ATOM 815 N N . PHE A 1 103 ? -4.909 1.768 -6.194 1.00 98.31 103 PHE A N 1
ATOM 816 C CA . PHE A 1 103 ? -5.874 1.056 -7.026 1.00 98.31 103 PHE A CA 1
ATOM 817 C C . PHE A 1 103 ? -6.751 2.047 -7.795 1.00 98.31 103 PHE A C 1
ATOM 819 O O . PHE A 1 103 ? -7.061 3.143 -7.327 1.00 98.31 103 PHE A O 1
ATOM 826 N N . THR A 1 104 ? -7.209 1.650 -8.980 1.00 97.62 104 THR A N 1
ATOM 827 C CA . THR A 1 104 ? -8.356 2.323 -9.595 1.00 97.62 104 THR A CA 1
ATOM 828 C C . THR A 1 104 ? -9.631 2.014 -8.805 1.00 97.62 104 THR A C 1
ATOM 830 O O . THR A 1 104 ? -9.720 0.945 -8.199 1.00 97.62 104 THR A O 1
ATOM 833 N N . PRO A 1 105 ? -10.662 2.883 -8.839 1.00 95.69 105 PRO A N 1
ATOM 834 C CA . PRO A 1 105 ? -11.904 2.660 -8.088 1.00 95.69 105 PRO A CA 1
ATOM 835 C C . PRO A 1 105 ? -12.606 1.328 -8.394 1.00 95.69 105 PRO A C 1
ATOM 837 O O . PRO A 1 105 ? -13.308 0.783 -7.549 1.00 95.69 105 PRO A O 1
ATOM 840 N N . ASP A 1 106 ? -12.410 0.784 -9.598 1.00 95.81 106 ASP A N 1
ATOM 841 C CA . ASP A 1 106 ? -12.959 -0.508 -10.016 1.00 95.81 106 ASP A CA 1
ATOM 842 C C . ASP A 1 106 ? -12.078 -1.718 -9.644 1.00 95.81 106 ASP A C 1
ATOM 844 O O . ASP A 1 106 ? -12.445 -2.856 -9.939 1.00 95.81 106 ASP A O 1
ATOM 848 N N . GLY A 1 107 ? -10.906 -1.487 -9.043 1.00 95.19 107 GLY A N 1
ATOM 849 C CA . GLY A 1 107 ? -9.935 -2.509 -8.646 1.00 95.19 107 GLY A CA 1
ATOM 850 C C . GLY A 1 107 ? -9.274 -3.256 -9.801 1.00 95.19 107 GLY A C 1
ATOM 851 O O . GLY A 1 107 ? -8.555 -4.228 -9.571 1.00 95.19 107 GLY A O 1
ATOM 852 N N . LYS A 1 108 ? -9.506 -2.851 -11.056 1.00 96.94 108 LYS A N 1
ATOM 853 C CA . LYS A 1 108 ? -8.973 -3.566 -12.226 1.00 96.94 108 LYS A CA 1
ATOM 854 C C . LYS A 1 108 ? -7.545 -3.169 -12.554 1.00 96.94 108 LYS A C 1
ATOM 856 O O . LYS A 1 108 ? -6.897 -3.863 -13.349 1.00 96.94 108 LYS A O 1
ATOM 861 N N . ARG A 1 109 ? -7.069 -2.041 -12.030 1.00 98.25 109 ARG A N 1
ATOM 862 C CA . ARG A 1 109 ? -5.715 -1.540 -12.240 1.00 98.25 109 ARG A CA 1
ATOM 863 C C . ARG A 1 109 ? -5.103 -1.046 -10.936 1.00 98.25 109 ARG A C 1
ATOM 865 O O . ARG A 1 109 ? -5.808 -0.694 -9.996 1.00 98.25 109 ARG A O 1
ATOM 872 N N . VAL A 1 110 ? -3.781 -0.996 -10.941 1.00 98.56 110 VAL A N 1
ATOM 873 C CA . VAL A 1 110 ? -2.975 -0.228 -9.993 1.00 98.56 110 VAL A CA 1
ATOM 874 C C . VAL A 1 110 ? -2.192 0.805 -10.795 1.00 98.56 110 VAL A C 1
ATOM 876 O O . VAL A 1 110 ? -1.754 0.505 -11.906 1.00 98.56 110 VAL A O 1
ATOM 879 N N . ILE A 1 111 ? -2.018 2.001 -10.246 1.00 98.69 111 ILE A N 1
ATOM 880 C CA . ILE A 1 111 ? -1.136 3.046 -10.768 1.00 98.69 111 ILE A CA 1
ATOM 881 C C . ILE A 1 111 ? -0.003 3.246 -9.770 1.00 98.69 111 ILE A C 1
ATOM 883 O O . ILE A 1 111 ? -0.280 3.424 -8.586 1.00 98.69 111 ILE A O 1
ATOM 887 N N . SER A 1 112 ? 1.244 3.234 -10.235 1.00 98.81 112 SER A N 1
ATOM 888 C CA . SER A 1 112 ? 2.419 3.587 -9.434 1.00 98.81 112 SER A CA 1
ATOM 889 C C . SER A 1 112 ? 3.191 4.748 -10.054 1.00 98.81 112 SER A C 1
ATOM 891 O O . SER A 1 112 ? 3.215 4.905 -11.277 1.00 98.81 112 SER A O 1
ATOM 893 N N . CYS A 1 113 ? 3.814 5.561 -9.203 1.00 98.69 113 CYS A N 1
ATOM 894 C CA . CYS A 1 113 ? 4.624 6.710 -9.600 1.00 98.69 113 CYS A CA 1
ATOM 895 C C . CYS A 1 113 ? 6.062 6.522 -9.122 1.00 98.69 113 CYS A C 1
ATOM 897 O O . CYS A 1 113 ? 6.304 6.424 -7.916 1.00 98.69 113 CYS A O 1
ATOM 899 N N . GLY A 1 114 ? 7.015 6.535 -10.046 1.00 98.12 114 GLY A N 1
ATOM 900 C CA . GLY A 1 114 ? 8.432 6.477 -9.727 1.00 98.12 114 GLY A CA 1
ATOM 901 C C . GLY A 1 114 ? 9.017 7.878 -9.637 1.00 98.12 114 GLY A C 1
ATOM 902 O O . GLY A 1 114 ? 8.838 8.716 -10.524 1.00 98.12 114 GLY A O 1
ATOM 903 N N . GLY A 1 115 ? 9.677 8.160 -8.516 1.00 97.38 115 GLY A N 1
ATOM 904 C CA . GLY A 1 115 ? 10.193 9.497 -8.231 1.00 97.38 115 GLY A CA 1
ATOM 905 C C . GLY A 1 115 ? 11.369 9.850 -9.138 1.00 97.38 115 GLY A C 1
ATOM 906 O O . GLY A 1 115 ? 11.283 10.733 -9.993 1.00 97.38 115 GLY A O 1
ATOM 907 N N . GLY A 1 116 ? 12.485 9.143 -8.948 1.00 98.06 116 GLY A N 1
ATOM 908 C CA . GLY A 1 116 ? 13.735 9.400 -9.670 1.00 98.06 116 GLY A CA 1
ATOM 909 C C . GLY A 1 116 ? 13.714 8.961 -11.135 1.00 98.06 116 GLY A C 1
ATOM 910 O O . GLY A 1 116 ? 14.331 9.617 -11.973 1.00 98.06 116 GLY A O 1
ATOM 911 N N . ASP A 1 117 ? 12.972 7.898 -11.457 1.00 98.06 117 ASP A N 1
ATOM 912 C CA . ASP A 1 117 ? 12.857 7.384 -12.828 1.00 98.06 117 ASP A CA 1
ATOM 913 C C . ASP A 1 117 ? 11.845 8.163 -13.686 1.00 98.06 117 ASP A C 1
ATOM 915 O O . ASP A 1 117 ? 11.835 8.016 -14.908 1.00 98.06 117 ASP A O 1
ATOM 919 N N . LYS A 1 118 ? 11.043 9.037 -13.054 1.00 97.50 118 LYS A N 1
ATOM 920 C CA . LYS A 1 118 ? 10.054 9.925 -13.684 1.00 97.50 118 LYS A CA 1
ATOM 921 C C . LYS A 1 118 ? 8.968 9.170 -14.461 1.00 97.50 118 LYS A C 1
ATOM 923 O O . LYS A 1 118 ? 8.376 9.733 -15.385 1.00 97.50 118 LYS A O 1
ATOM 928 N N . ALA A 1 119 ? 8.702 7.915 -14.109 1.00 97.94 119 ALA A N 1
ATOM 929 C CA . ALA A 1 119 ? 7.723 7.076 -14.783 1.00 97.94 119 ALA A CA 1
ATOM 930 C C . ALA A 1 119 ? 6.403 6.983 -14.005 1.00 97.94 119 ALA A C 1
ATOM 932 O O . ALA A 1 119 ? 6.362 7.015 -12.775 1.00 97.94 119 ALA A O 1
ATOM 933 N N . VAL A 1 120 ? 5.308 6.789 -14.742 1.00 98.50 120 VAL A N 1
ATOM 934 C CA . VAL A 1 120 ? 4.028 6.322 -14.198 1.00 98.50 120 VAL A CA 1
ATOM 935 C C . VAL A 1 120 ? 3.721 4.983 -14.847 1.00 98.50 120 VAL A C 1
ATOM 937 O O . VAL A 1 120 ? 3.680 4.886 -16.075 1.00 98.50 120 VAL A O 1
ATOM 940 N N . VAL A 1 121 ? 3.503 3.952 -14.034 1.00 98.56 121 VAL A N 1
ATOM 941 C CA . VAL A 1 121 ? 3.239 2.593 -14.517 1.00 98.56 121 VAL A CA 1
ATOM 942 C C . VAL A 1 121 ? 1.815 2.192 -14.157 1.00 98.56 121 VAL A C 1
ATOM 944 O O . VAL A 1 121 ? 1.361 2.367 -13.027 1.00 98.56 121 VAL A O 1
ATOM 947 N N . GLN A 1 122 ? 1.097 1.646 -15.140 1.00 98.50 122 GLN A N 1
ATOM 948 C CA . GLN A 1 122 ? -0.238 1.091 -14.952 1.00 98.50 122 GLN A CA 1
ATOM 949 C C . GLN A 1 122 ? -0.190 -0.436 -15.014 1.00 98.50 122 GLN A C 1
ATOM 951 O O . GLN A 1 122 ? 0.105 -1.029 -16.052 1.00 98.50 122 GLN A O 1
ATOM 956 N N . TRP A 1 123 ? -0.598 -1.074 -13.925 1.00 98.19 123 TRP A N 1
ATOM 957 C CA . TRP A 1 123 ? -0.607 -2.521 -13.759 1.00 98.19 123 TRP A CA 1
ATOM 958 C C . TRP A 1 123 ? -2.020 -3.059 -13.929 1.00 98.19 123 TRP A C 1
ATOM 960 O O . TRP A 1 123 ? -2.975 -2.496 -13.394 1.00 98.19 123 TRP A O 1
ATOM 970 N N . ARG A 1 124 ? -2.184 -4.173 -14.646 1.00 97.56 124 ARG A N 1
ATOM 971 C CA . ARG A 1 124 ? -3.474 -4.867 -14.729 1.00 97.56 124 ARG A CA 1
ATOM 972 C C . ARG A 1 124 ? -3.623 -5.881 -13.604 1.00 97.56 124 ARG A C 1
ATOM 974 O O . ARG A 1 124 ? -2.864 -6.842 -13.550 1.00 97.56 124 ARG A O 1
ATOM 981 N N . VAL A 1 125 ? -4.663 -5.720 -12.788 1.00 95.81 125 VAL A N 1
ATOM 982 C CA . VAL A 1 125 ? -5.041 -6.710 -11.778 1.00 95.81 125 VAL A CA 1
ATOM 983 C C . VAL A 1 125 ? -5.757 -7.860 -12.480 1.00 95.81 125 VAL A C 1
ATOM 985 O O . VAL A 1 125 ? -6.779 -7.664 -13.140 1.00 95.81 125 VAL A O 1
ATOM 988 N N . VAL A 1 126 ? -5.188 -9.059 -12.375 1.00 92.75 126 VAL A N 1
ATOM 989 C CA . VAL A 1 126 ? -5.760 -10.289 -12.932 1.00 92.75 126 VAL A CA 1
ATOM 990 C C . VAL A 1 126 ? -5.925 -11.325 -11.828 1.00 92.75 126 VAL A C 1
ATOM 992 O O . VAL A 1 126 ? -4.970 -11.686 -11.140 1.00 92.75 126 VAL A O 1
ATOM 995 N N . THR A 1 127 ? -7.150 -11.806 -11.656 1.00 78.94 127 THR A N 1
ATOM 996 C CA . THR A 1 127 ? -7.464 -12.966 -10.821 1.00 78.94 127 THR A CA 1
ATOM 997 C C . THR A 1 127 ? -7.381 -14.219 -11.682 1.00 78.94 127 THR A C 1
ATOM 999 O O . THR A 1 127 ? -7.976 -14.256 -12.760 1.00 78.94 127 THR A O 1
ATOM 1002 N N . LYS A 1 128 ? -6.625 -15.216 -11.219 1.00 59.16 128 LYS A N 1
ATOM 1003 C CA . LYS A 1 128 ? -6.801 -16.593 -11.684 1.00 59.16 128 LYS A CA 1
ATOM 1004 C C . LYS A 1 128 ? -7.927 -17.242 -10.898 1.00 59.16 128 LYS A C 1
ATOM 1006 O O . LYS A 1 128 ? -8.035 -16.902 -9.697 1.00 59.16 128 LYS A O 1
#

Secondary structure (DSSP, 8-state):
----EEE---STTSPPEEE--GGGGTT---S----SS-TT-TT-S-TT--TTSEEEEEEETTTEEEEEETTSEEEEEESP--STTS--EEEE--SS-EEEEEE-TTSSEEEEEETTT--EEEEEP---

Foldseek 3Di:
DDDWAKDDDPPPPDDIDTDPCLVVCLPDDDPWDWDCDHNQNPQVDAPPDDPQQWQTWGDDPQFKIWTWGQQQWIKIFGIRRDDNPTDIDIDHDENGGFNYKYADNVNQWMWTAHDPRRDIDIGGDDDD